Protein AF-A0A2E6I023-F1 (afdb_monomer_lite)

Secondary structure (DSSP, 8-state):
--SS-B-TTS-BHHHHHHHTT-HHHHHHHHHTT--TT-B-TT--BHHHHHHHTT-HHHHHHHHHTT---

pLDDT: mean 92.32, std 5.1, range [66.56, 96.25]

Radius of gyration: 10.32 Å; chains: 1; bounding box: 24×23×28 Å

Sequence (69 aa):
MDVNIRDRHGDPILVLALLQKYRGTALKLLVHGANARSTDRHRKSAVEIARQAGMHRVVNRLREMGARE

Foldseek 3Di:
DDLQDADPLRAGPLLVCLQVVVLVVNVVSVVVPHDLQGAGSVRHGSLNSNVVSVSVVSNVSSVVVVHDD

Structure (mmCIF, N/CA/C/O backbone):
data_AF-A0A2E6I023-F1
#
_entry.id   AF-A0A2E6I023-F1
#
loop_
_atom_site.group_PDB
_atom_site.id
_atom_site.type_symbol
_atom_site.label_atom_id
_atom_site.label_alt_id
_atom_site.label_comp_id
_atom_site.label_asym_id
_atom_site.label_entity_id
_atom_site.label_seq_id
_atom_site.pdbx_PDB_ins_code
_atom_site.Cartn_x
_atom_site.Cartn_y
_atom_site.Cartn_z
_atom_site.occupancy
_atom_site.B_iso_or_equiv
_atom_site.auth_seq_id
_atom_site.auth_comp_id
_atom_site.auth_asym_id
_atom_site.auth_atom_id
_atom_site.pdbx_PDB_model_num
ATOM 1 N N . MET A 1 1 ? 0.501 0.015 -20.309 1.00 66.56 1 MET A N 1
ATOM 2 C CA . MET A 1 1 ? 1.116 0.859 -19.261 1.00 66.56 1 MET A CA 1
ATOM 3 C C . MET A 1 1 ? 1.469 -0.040 -18.094 1.00 66.56 1 MET A C 1
ATOM 5 O O . MET A 1 1 ? 0.609 -0.809 -17.685 1.00 66.56 1 MET A O 1
ATOM 9 N N . ASP A 1 2 ? 2.711 0.011 -17.619 1.00 85.62 2 ASP A N 1
ATOM 10 C CA . ASP A 1 2 ? 3.148 -0.745 -16.439 1.00 85.62 2 ASP A CA 1
ATOM 11 C C . ASP A 1 2 ? 2.613 -0.069 -15.163 1.00 85.62 2 ASP A C 1
ATOM 13 O O . ASP A 1 2 ? 2.696 1.150 -15.016 1.00 85.62 2 ASP A O 1
ATOM 17 N N . VAL A 1 3 ? 2.021 -0.852 -14.261 1.00 89.62 3 VAL A N 1
ATOM 18 C CA . VAL A 1 3 ? 1.450 -0.384 -12.985 1.00 89.62 3 VAL A CA 1
ATOM 19 C C . VAL A 1 3 ? 2.410 -0.521 -11.804 1.00 89.62 3 VAL A C 1
ATOM 21 O O . VAL A 1 3 ? 2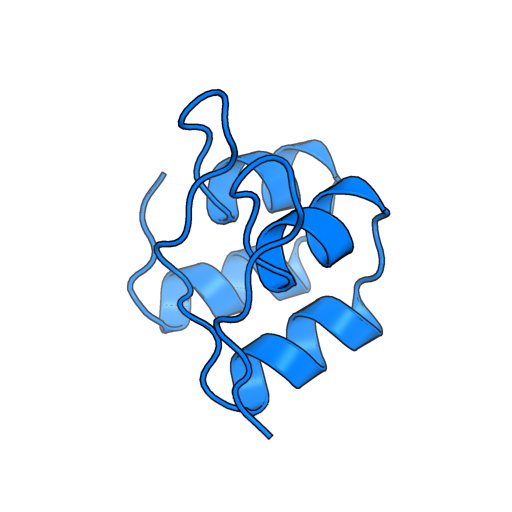.090 -0.086 -10.701 1.00 89.62 3 VAL A O 1
ATOM 24 N N . ASN A 1 4 ? 3.588 -1.105 -12.025 1.00 90.62 4 ASN A N 1
ATOM 25 C CA . ASN A 1 4 ? 4.644 -1.284 -11.028 1.00 90.62 4 ASN A CA 1
ATOM 26 C C . ASN A 1 4 ? 5.781 -0.270 -11.185 1.00 90.62 4 ASN A C 1
ATOM 28 O O . ASN A 1 4 ? 6.864 -0.451 -10.621 1.00 90.62 4 ASN A O 1
ATOM 32 N N . ILE A 1 5 ? 5.527 0.810 -11.927 1.00 93.06 5 ILE A N 1
ATOM 33 C CA . ILE A 1 5 ? 6.469 1.913 -12.080 1.00 93.06 5 ILE A CA 1
ATOM 34 C C . ILE A 1 5 ? 6.814 2.530 -10.727 1.00 93.06 5 ILE A C 1
ATOM 36 O O . ILE A 1 5 ? 6.000 2.571 -9.797 1.00 93.06 5 ILE A O 1
ATOM 40 N N . ARG A 1 6 ? 8.046 3.018 -10.643 1.00 91.94 6 ARG A N 1
ATOM 41 C CA . ARG A 1 6 ? 8.611 3.673 -9.469 1.00 91.94 6 ARG A CA 1
ATOM 42 C C . ARG A 1 6 ? 8.948 5.115 -9.809 1.00 91.94 6 ARG A C 1
ATOM 44 O O . ARG A 1 6 ? 9.263 5.415 -10.960 1.00 91.94 6 ARG A O 1
ATOM 51 N N . ASP A 1 7 ? 8.877 5.995 -8.822 1.00 90.06 7 ASP A N 1
ATOM 52 C CA . ASP A 1 7 ? 9.373 7.357 -8.979 1.00 90.06 7 ASP A CA 1
ATOM 53 C C . ASP A 1 7 ? 10.909 7.427 -8.891 1.00 90.06 7 ASP A C 1
ATOM 55 O O . ASP A 1 7 ? 11.610 6.421 -8.751 1.00 90.06 7 ASP A O 1
ATOM 59 N N . ARG A 1 8 ? 11.441 8.652 -8.932 1.00 90.50 8 ARG A N 1
ATOM 60 C CA . ARG A 1 8 ? 12.878 8.937 -8.788 1.00 90.50 8 ARG A CA 1
ATOM 61 C C . ARG A 1 8 ? 13.478 8.518 -7.438 1.00 90.50 8 ARG A C 1
ATOM 63 O O . ARG A 1 8 ? 14.697 8.475 -7.315 1.00 90.50 8 ARG A O 1
ATOM 70 N N . HIS A 1 9 ? 12.650 8.270 -6.426 1.00 86.38 9 HIS A N 1
ATOM 71 C CA . HIS A 1 9 ? 13.059 7.813 -5.100 1.00 86.38 9 HIS A CA 1
ATOM 72 C C . HIS A 1 9 ? 12.943 6.288 -4.954 1.00 86.38 9 HIS A C 1
ATOM 74 O O . HIS A 1 9 ? 13.334 5.740 -3.924 1.00 86.38 9 HIS A O 1
ATOM 80 N N . GLY A 1 10 ? 12.468 5.596 -5.995 1.00 87.38 10 GLY A N 1
ATOM 81 C CA . GLY A 1 10 ? 12.271 4.152 -6.003 1.00 87.38 10 GLY A CA 1
ATOM 82 C C . GLY A 1 10 ? 10.935 3.714 -5.403 1.00 87.38 10 GLY A C 1
ATOM 83 O O . GLY A 1 10 ? 10.710 2.502 -5.296 1.00 87.38 10 GLY A O 1
ATOM 84 N N . ASP A 1 11 ? 10.056 4.658 -5.051 1.00 90.56 11 ASP A N 1
ATOM 85 C CA . ASP A 1 11 ? 8.751 4.391 -4.460 1.00 90.56 11 ASP A CA 1
ATOM 86 C C . ASP A 1 11 ? 7.762 3.941 -5.550 1.00 90.56 11 ASP A C 1
ATOM 88 O O . ASP A 1 11 ? 7.551 4.659 -6.534 1.00 90.56 11 ASP A O 1
ATOM 92 N N . PRO A 1 12 ? 7.141 2.754 -5.418 1.00 93.00 12 PRO A N 1
ATOM 93 C CA . PRO A 1 12 ? 6.139 2.280 -6.368 1.00 93.00 12 PRO A CA 1
ATOM 94 C C . PRO A 1 12 ? 4.924 3.210 -6.430 1.00 93.00 12 PRO A C 1
ATOM 96 O O . PRO A 1 12 ? 4.471 3.724 -5.407 1.00 93.00 12 PRO A O 1
ATOM 99 N N . ILE A 1 13 ? 4.309 3.358 -7.604 1.00 94.31 13 ILE A N 1
ATOM 100 C CA . ILE A 1 13 ? 3.130 4.224 -7.781 1.00 94.31 13 ILE A CA 1
ATOM 101 C C . ILE A 1 13 ? 1.962 3.862 -6.850 1.00 94.31 13 ILE A C 1
ATOM 103 O O . ILE A 1 13 ? 1.224 4.740 -6.401 1.00 94.31 13 ILE A O 1
ATOM 107 N N . LEU A 1 14 ? 1.831 2.578 -6.496 1.00 95.69 14 LEU A N 1
ATOM 108 C CA . LEU A 1 14 ? 0.884 2.121 -5.481 1.00 95.69 14 LEU A CA 1
ATOM 109 C C . LEU A 1 14 ? 1.170 2.758 -4.117 1.00 95.69 14 LEU A C 1
ATOM 111 O O . LEU A 1 14 ? 0.257 3.290 -3.495 1.00 95.69 14 LEU A O 1
ATOM 115 N N . VAL A 1 15 ? 2.427 2.742 -3.671 1.00 95.31 15 VAL A N 1
ATOM 116 C CA . VAL A 1 15 ? 2.857 3.326 -2.393 1.00 95.31 15 VAL A CA 1
ATOM 117 C C . VAL A 1 15 ? 2.598 4.830 -2.373 1.00 95.31 15 VAL A C 1
ATOM 119 O O . VAL A 1 15 ? 2.036 5.338 -1.405 1.00 95.31 15 VAL A O 1
ATOM 122 N N . LEU A 1 16 ? 2.903 5.533 -3.465 1.00 94.75 16 LEU A N 1
ATOM 123 C CA . LEU A 1 16 ? 2.614 6.964 -3.593 1.00 94.75 16 LEU A CA 1
ATOM 124 C C . LEU A 1 16 ? 1.113 7.255 -3.458 1.00 94.75 16 LEU A C 1
ATOM 126 O O . LEU A 1 16 ? 0.720 8.162 -2.726 1.00 94.75 16 LEU A O 1
ATOM 130 N N . ALA A 1 17 ? 0.253 6.453 -4.093 1.00 95.50 17 ALA A N 1
ATOM 131 C CA . ALA A 1 17 ? -1.197 6.596 -3.957 1.00 95.50 17 ALA A CA 1
ATOM 132 C C . ALA A 1 17 ? -1.680 6.372 -2.511 1.00 95.50 17 ALA A C 1
ATOM 134 O O . ALA A 1 17 ? -2.629 7.028 -2.075 1.00 95.50 17 ALA A O 1
ATOM 135 N N . LEU A 1 18 ? -1.033 5.477 -1.756 1.00 95.81 18 LEU A N 1
ATOM 136 C CA . LEU A 1 18 ? -1.339 5.238 -0.344 1.00 95.81 18 LEU A CA 1
ATOM 137 C C . LEU A 1 18 ? -0.890 6.401 0.548 1.00 95.81 18 LEU A C 1
ATOM 139 O O . LEU A 1 18 ? -1.680 6.867 1.370 1.00 95.81 18 LEU A O 1
ATOM 143 N N . LEU A 1 19 ? 0.331 6.909 0.349 1.00 93.88 19 LEU A N 1
ATOM 144 C CA . LEU A 1 19 ? 0.872 8.063 1.079 1.00 93.88 19 LEU A CA 1
ATOM 145 C C . LEU A 1 19 ? 0.003 9.312 0.879 1.00 93.88 19 LEU A C 1
ATOM 147 O O . LEU A 1 19 ? -0.320 10.009 1.839 1.00 93.88 19 LEU A O 1
ATOM 151 N N . GLN A 1 20 ? -0.469 9.527 -0.351 1.00 94.56 20 GLN A N 1
ATOM 152 C CA . GLN A 1 20 ? -1.370 10.627 -0.705 1.00 94.56 20 GLN A CA 1
ATOM 153 C C . GLN A 1 20 ? -2.842 10.364 -0.330 1.00 94.56 20 GLN A C 1
ATOM 155 O O . GLN A 1 20 ? -3.712 11.190 -0.603 1.00 94.56 20 GLN A O 1
ATOM 160 N N . LYS A 1 21 ? -3.152 9.217 0.294 1.00 95.31 21 LYS A N 1
ATOM 161 C CA . LYS A 1 21 ? -4.507 8.789 0.691 1.00 95.31 21 LYS A CA 1
ATOM 162 C C . LYS A 1 21 ? -5.506 8.693 -0.473 1.00 95.31 21 LYS A C 1
ATOM 164 O O . LYS A 1 21 ? -6.724 8.745 -0.272 1.00 95.31 21 LYS A O 1
ATOM 169 N N . TYR A 1 22 ? -5.026 8.470 -1.693 1.00 96.25 22 TYR A N 1
ATOM 170 C CA . TYR A 1 22 ? -5.845 8.318 -2.895 1.00 96.25 22 TYR A CA 1
ATOM 171 C C . TYR A 1 22 ? -6.451 6.917 -2.991 1.00 96.25 22 TYR A C 1
ATOM 173 O O . TYR A 1 22 ? -6.043 6.081 -3.796 1.00 96.25 22 TYR A O 1
ATOM 181 N N . ARG A 1 23 ? -7.480 6.665 -2.174 1.00 95.50 23 ARG A N 1
ATOM 182 C CA . ARG A 1 23 ? -8.170 5.362 -2.067 1.00 95.50 23 ARG A CA 1
ATOM 183 C C . ARG A 1 23 ? -8.628 4.813 -3.419 1.00 95.50 23 ARG A C 1
ATOM 185 O O . ARG A 1 23 ? -8.366 3.654 -3.717 1.00 95.50 23 ARG A O 1
ATOM 192 N N . GLY A 1 24 ? -9.287 5.637 -4.236 1.00 95.38 24 GLY A N 1
ATOM 193 C CA . GLY A 1 24 ? -9.784 5.216 -5.550 1.00 95.38 24 GLY A CA 1
ATOM 194 C C . GLY A 1 24 ? -8.657 4.840 -6.513 1.00 95.38 24 GLY A C 1
ATOM 195 O O . GLY A 1 24 ? -8.745 3.824 -7.197 1.00 95.38 24 GLY A O 1
ATOM 196 N N . THR A 1 25 ? -7.576 5.619 -6.521 1.00 95.38 25 THR A N 1
ATOM 197 C CA . THR A 1 25 ? -6.395 5.350 -7.349 1.00 95.38 25 THR A CA 1
ATOM 198 C C . THR A 1 25 ? -5.677 4.087 -6.890 1.00 95.38 25 THR A C 1
ATOM 200 O O . THR A 1 25 ? -5.394 3.229 -7.716 1.00 95.38 25 THR A O 1
ATOM 203 N N . ALA A 1 26 ? -5.463 3.915 -5.582 1.00 95.88 26 ALA A N 1
ATOM 204 C CA . ALA A 1 26 ? -4.847 2.713 -5.025 1.00 95.88 26 ALA A CA 1
ATOM 205 C C . ALA A 1 26 ? -5.639 1.443 -5.386 1.00 95.88 26 ALA A C 1
ATOM 207 O O . ALA A 1 26 ? -5.052 0.456 -5.816 1.00 95.88 26 ALA A O 1
ATOM 208 N N . LEU A 1 27 ? -6.975 1.478 -5.294 1.00 95.69 27 LEU A N 1
ATOM 209 C CA . LEU A 1 27 ? -7.819 0.351 -5.706 1.00 95.69 27 LEU A CA 1
ATOM 210 C C . LEU A 1 27 ? -7.715 0.063 -7.206 1.00 95.69 27 LEU A C 1
ATOM 212 O O . LEU A 1 27 ? -7.577 -1.098 -7.580 1.00 95.69 27 LEU A O 1
ATOM 216 N N . LYS A 1 28 ? -7.742 1.093 -8.061 1.00 95.44 28 LYS A N 1
ATOM 217 C CA . LYS A 1 28 ? -7.557 0.921 -9.511 1.00 95.44 28 LYS A CA 1
ATOM 218 C C . LYS A 1 28 ? -6.199 0.296 -9.826 1.00 95.44 28 LYS A C 1
ATOM 220 O O . LYS A 1 28 ? -6.140 -0.653 -10.596 1.00 95.44 28 LYS A O 1
ATOM 225 N N . LEU A 1 29 ? -5.127 0.775 -9.195 1.00 94.62 29 LEU A N 1
ATOM 226 C CA . LEU A 1 29 ? -3.783 0.218 -9.363 1.00 94.62 29 LEU A CA 1
ATOM 227 C C . LEU A 1 29 ? -3.742 -1.266 -8.979 1.00 94.62 29 LEU A C 1
ATOM 229 O O . LEU A 1 29 ? -3.231 -2.076 -9.747 1.00 94.62 29 LEU A O 1
ATOM 233 N N . LEU A 1 30 ? -4.345 -1.642 -7.848 1.00 94.31 30 LEU A N 1
ATOM 234 C CA . LEU A 1 30 ? -4.443 -3.045 -7.430 1.00 94.31 30 LEU A CA 1
ATOM 235 C C . LEU A 1 30 ? -5.253 -3.892 -8.418 1.00 94.31 30 LEU A C 1
ATOM 237 O O . LEU A 1 30 ? -4.836 -4.994 -8.756 1.00 94.31 30 LEU A O 1
ATOM 241 N N . VAL A 1 31 ? -6.378 -3.383 -8.929 1.00 94.25 31 VAL A N 1
ATOM 242 C CA . VAL A 1 31 ? -7.174 -4.068 -9.967 1.00 94.25 31 VAL A CA 1
ATOM 243 C C . VAL A 1 31 ? -6.360 -4.297 -11.241 1.00 94.25 31 VAL A C 1
ATOM 245 O O . VAL A 1 31 ? -6.489 -5.346 -11.863 1.00 94.25 31 VAL A O 1
ATOM 248 N N . HIS A 1 32 ? -5.487 -3.358 -11.599 1.00 93.44 32 HIS A N 1
ATOM 249 C CA . HIS A 1 32 ? -4.610 -3.473 -12.761 1.00 93.44 32 HIS A CA 1
ATOM 250 C C . HIS A 1 32 ? -3.335 -4.302 -12.517 1.00 93.44 32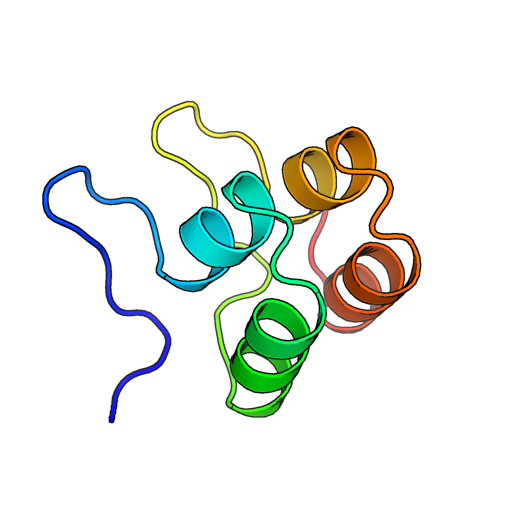 HIS A C 1
ATOM 252 O O . HIS A 1 32 ? -2.499 -4.384 -13.412 1.00 93.44 32 HIS A O 1
ATOM 258 N N . GLY A 1 33 ? -3.178 -4.938 -11.349 1.00 91.69 33 GLY A N 1
ATOM 259 C CA . GLY A 1 33 ? -2.050 -5.831 -11.059 1.00 91.69 33 GLY A CA 1
ATOM 260 C C . GLY A 1 33 ? -0.836 -5.150 -10.423 1.00 91.69 33 GLY A C 1
ATOM 261 O O . GLY A 1 33 ? 0.281 -5.656 -10.538 1.00 91.69 33 GLY A O 1
ATOM 262 N N . ALA A 1 34 ? -1.024 -4.005 -9.758 1.00 94.38 34 ALA A N 1
ATOM 263 C CA . ALA A 1 34 ? 0.039 -3.407 -8.958 1.00 94.38 34 ALA A CA 1
ATOM 264 C C . ALA A 1 34 ? 0.474 -4.362 -7.840 1.00 94.38 34 ALA A C 1
ATOM 266 O O . ALA A 1 34 ? -0.347 -5.022 -7.198 1.00 94.38 34 ALA A O 1
ATOM 267 N N . ASN A 1 35 ? 1.777 -4.414 -7.591 1.00 93.19 35 ASN A N 1
ATOM 268 C CA . ASN A 1 35 ? 2.378 -5.313 -6.627 1.00 93.19 35 ASN A CA 1
ATOM 269 C C . ASN A 1 35 ? 1.948 -4.934 -5.205 1.00 93.19 35 ASN A C 1
ATOM 271 O O . ASN A 1 35 ? 2.478 -4.013 -4.589 1.00 93.19 35 ASN A O 1
ATOM 275 N N . ALA A 1 36 ? 1.006 -5.696 -4.656 1.00 93.12 36 ALA A N 1
ATOM 276 C CA . ALA A 1 36 ? 0.499 -5.502 -3.303 1.00 93.12 36 ALA A CA 1
ATOM 277 C C . ALA A 1 36 ? 1.582 -5.683 -2.218 1.00 93.12 36 ALA A C 1
ATOM 279 O O . ALA A 1 36 ? 1.414 -5.206 -1.099 1.00 93.12 36 ALA A O 1
ATOM 280 N N . ARG A 1 37 ? 2.708 -6.338 -2.542 1.00 92.62 37 ARG A N 1
ATOM 281 C CA . ARG A 1 37 ? 3.857 -6.557 -1.645 1.00 92.62 37 ARG A CA 1
ATOM 282 C C . ARG A 1 37 ? 4.928 -5.470 -1.763 1.00 92.62 37 ARG A C 1
ATOM 284 O O . ARG A 1 37 ? 6.020 -5.625 -1.223 1.00 92.62 37 ARG A O 1
ATOM 291 N N . SER A 1 38 ? 4.642 -4.399 -2.494 1.00 91.00 38 SER A N 1
ATOM 292 C CA . SER A 1 38 ? 5.516 -3.238 -2.589 1.00 91.00 38 SER A CA 1
ATOM 293 C C . SER A 1 38 ? 5.745 -2.587 -1.227 1.00 91.00 38 SER A C 1
ATOM 295 O O . SER A 1 38 ? 4.832 -2.483 -0.404 1.00 91.00 38 SER A O 1
ATOM 297 N N . THR A 1 39 ? 6.967 -2.099 -1.033 1.00 92.25 39 THR A N 1
ATOM 298 C CA . THR A 1 39 ? 7.359 -1.288 0.118 1.00 92.25 39 THR A CA 1
ATOM 299 C C . THR A 1 39 ? 7.756 0.112 -0.332 1.00 92.25 39 THR A C 1
ATOM 301 O O . THR A 1 39 ? 8.186 0.290 -1.476 1.00 92.25 39 THR A O 1
ATOM 304 N N . ASP A 1 40 ? 7.642 1.086 0.567 1.00 90.38 40 ASP A N 1
ATOM 305 C CA . ASP A 1 40 ? 8.260 2.400 0.379 1.00 90.38 40 ASP A CA 1
ATOM 306 C C . ASP A 1 40 ? 9.790 2.338 0.552 1.00 90.38 40 ASP A C 1
ATOM 308 O O . ASP A 1 40 ? 10.373 1.305 0.912 1.00 90.38 40 ASP A O 1
ATOM 312 N N . ARG A 1 41 ? 10.453 3.472 0.325 1.00 88.81 41 ARG A N 1
ATOM 313 C CA . ARG A 1 41 ? 11.891 3.679 0.555 1.00 88.81 41 ARG A CA 1
ATOM 314 C C . ARG A 1 41 ? 12.342 3.450 2.005 1.00 88.81 41 ARG A C 1
ATOM 316 O O . ARG A 1 41 ? 13.526 3.234 2.251 1.00 88.81 41 ARG A O 1
ATOM 323 N N . HIS A 1 42 ? 11.422 3.491 2.968 1.00 89.50 42 HIS A N 1
ATOM 324 C CA . HIS A 1 42 ? 11.656 3.194 4.384 1.00 89.50 42 HIS A CA 1
ATOM 325 C C . HIS A 1 42 ? 11.365 1.725 4.734 1.00 89.50 42 HIS A C 1
ATOM 327 O O . HIS A 1 42 ? 11.397 1.361 5.908 1.00 89.50 42 HIS A O 1
ATOM 333 N N . ARG A 1 43 ? 11.126 0.876 3.725 1.00 89.69 43 ARG A N 1
ATOM 334 C CA . ARG A 1 43 ? 10.721 -0.532 3.846 1.00 89.69 43 ARG A CA 1
ATOM 335 C C . ARG A 1 43 ? 9.372 -0.751 4.537 1.00 89.69 43 ARG A C 1
ATOM 337 O O . ARG A 1 43 ? 9.099 -1.876 4.941 1.00 89.69 43 ARG A O 1
ATOM 344 N N . LYS A 1 44 ? 8.519 0.270 4.644 1.00 92.25 44 LYS A N 1
ATOM 345 C CA . LYS A 1 44 ? 7.142 0.087 5.117 1.00 92.25 44 LYS A CA 1
ATOM 346 C C . LYS A 1 44 ? 6.325 -0.606 4.045 1.00 92.25 44 LYS A C 1
ATOM 348 O O . LYS A 1 44 ? 6.358 -0.193 2.882 1.00 92.25 44 LYS A O 1
ATOM 353 N N . SER A 1 45 ? 5.579 -1.635 4.424 1.00 93.88 45 SER A N 1
ATOM 354 C CA . SER A 1 45 ? 4.725 -2.353 3.483 1.00 93.88 45 SER A CA 1
ATOM 355 C C . SER A 1 45 ? 3.529 -1.502 3.053 1.00 93.88 45 SER A C 1
ATOM 357 O O . SER A 1 45 ? 3.034 -0.640 3.786 1.00 93.88 45 SER A O 1
ATOM 359 N N . ALA A 1 46 ? 3.008 -1.757 1.851 1.00 94.62 46 ALA A N 1
ATOM 360 C CA . ALA A 1 46 ? 1.773 -1.130 1.383 1.00 94.62 46 ALA A CA 1
ATOM 361 C C . ALA A 1 46 ? 0.614 -1.304 2.391 1.00 94.62 46 ALA A C 1
ATOM 363 O O . ALA A 1 46 ? -0.209 -0.402 2.559 1.00 94.62 46 ALA A O 1
ATOM 364 N N . VAL A 1 47 ? 0.565 -2.436 3.105 1.00 95.69 47 VAL A N 1
ATOM 365 C CA . VAL A 1 47 ? -0.444 -2.707 4.141 1.00 95.69 47 VAL A CA 1
ATOM 366 C C . VAL A 1 47 ? -0.279 -1.758 5.324 1.00 95.69 47 VAL A C 1
ATOM 368 O O . VAL A 1 47 ? -1.262 -1.144 5.747 1.00 95.69 47 VAL A O 1
ATOM 371 N N . GLU A 1 48 ? 0.943 -1.587 5.834 1.00 95.12 48 GLU A N 1
ATOM 372 C CA . GLU A 1 48 ? 1.225 -0.665 6.937 1.00 95.12 48 GLU A CA 1
ATOM 373 C C . GLU A 1 48 ? 0.847 0.776 6.593 1.00 95.12 48 GLU A C 1
ATOM 375 O O . GLU A 1 48 ? 0.197 1.452 7.395 1.00 95.12 48 GLU A O 1
ATOM 380 N N . ILE A 1 49 ? 1.199 1.235 5.390 1.00 94.81 49 ILE A N 1
ATOM 381 C CA . ILE A 1 49 ? 0.904 2.597 4.931 1.00 94.81 49 ILE A CA 1
ATOM 382 C C . ILE A 1 49 ? -0.611 2.792 4.796 1.00 94.81 49 ILE A C 1
ATOM 384 O O . ILE A 1 49 ? -1.165 3.761 5.320 1.00 94.81 49 ILE A O 1
ATOM 388 N N . ALA A 1 50 ? -1.313 1.845 4.164 1.00 95.44 50 ALA A N 1
ATOM 389 C CA . ALA A 1 50 ? -2.769 1.886 4.027 1.00 95.44 50 ALA A CA 1
ATOM 390 C C . ALA A 1 50 ? -3.484 1.864 5.392 1.00 95.44 50 ALA A C 1
ATOM 392 O O . ALA A 1 50 ? -4.503 2.541 5.574 1.00 95.44 50 ALA A O 1
ATOM 393 N N . ARG A 1 51 ? -2.944 1.115 6.363 1.00 94.94 51 ARG A N 1
ATOM 394 C CA . ARG A 1 51 ? -3.452 1.042 7.739 1.00 94.94 51 ARG A CA 1
ATOM 395 C C . ARG A 1 51 ? -3.265 2.369 8.470 1.00 94.94 51 ARG A C 1
ATOM 397 O O . ARG A 1 51 ? -4.236 2.885 9.015 1.00 94.94 51 ARG A O 1
ATOM 404 N N . GLN A 1 52 ? -2.066 2.953 8.418 1.00 94.19 52 GLN A N 1
ATOM 405 C CA . GLN A 1 52 ? -1.770 4.273 8.999 1.00 94.19 52 GLN A CA 1
ATOM 406 C C . GLN A 1 52 ? -2.637 5.379 8.374 1.00 94.19 52 GLN A C 1
ATOM 408 O O . GLN A 1 52 ? -3.046 6.319 9.051 1.00 94.19 52 GLN A O 1
ATOM 413 N N . ALA A 1 53 ? -2.981 5.241 7.093 1.00 93.12 53 ALA A N 1
ATOM 414 C CA . ALA A 1 53 ? -3.863 6.157 6.381 1.00 93.12 53 ALA A CA 1
ATOM 415 C C . ALA A 1 53 ? -5.372 5.941 6.649 1.00 93.12 53 ALA A C 1
ATOM 417 O O . ALA A 1 53 ? -6.196 6.692 6.113 1.00 93.12 53 ALA A O 1
ATOM 418 N N . GLY A 1 54 ? -5.769 4.929 7.434 1.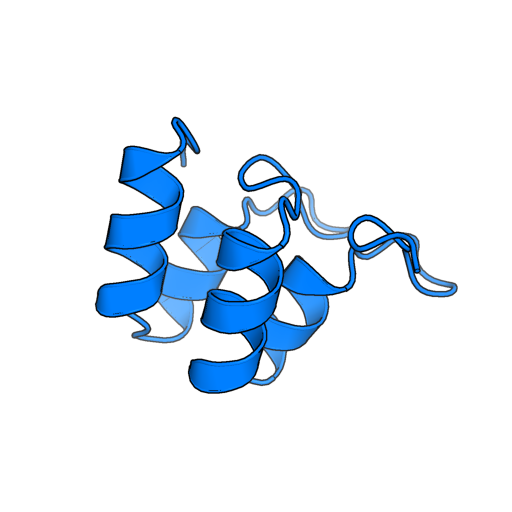00 95.06 54 GLY A N 1
ATOM 419 C CA . GLY A 1 54 ? -7.179 4.605 7.696 1.00 95.06 54 GLY A CA 1
ATOM 420 C C . GLY A 1 54 ? -7.937 4.154 6.439 1.00 95.06 54 GLY A C 1
ATOM 421 O O . GLY A 1 54 ? -9.110 4.476 6.244 1.00 95.06 54 GLY A O 1
ATOM 422 N N . MET A 1 55 ? -7.260 3.477 5.509 1.00 95.69 55 MET A N 1
ATOM 423 C CA . MET A 1 55 ? -7.817 3.041 4.224 1.00 95.69 55 MET A CA 1
ATOM 424 C C . MET A 1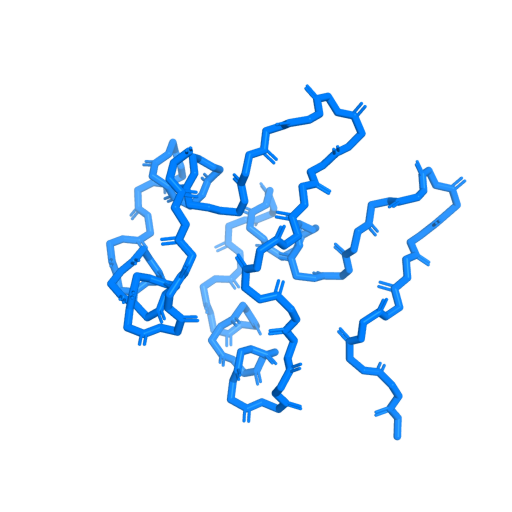 55 ? -8.293 1.584 4.301 1.00 95.69 55 MET A C 1
ATOM 426 O O . MET A 1 55 ? -7.830 0.741 3.538 1.00 95.69 55 MET A O 1
ATOM 430 N N . HIS A 1 56 ? -9.238 1.277 5.197 1.00 94.75 56 HIS A N 1
ATOM 431 C CA . HIS A 1 56 ? -9.673 -0.100 5.504 1.00 94.75 56 HIS A CA 1
ATOM 432 C C . HIS A 1 56 ? -10.002 -0.959 4.270 1.00 94.75 56 HIS A C 1
ATOM 434 O O . HIS A 1 56 ? -9.573 -2.105 4.180 1.00 94.75 56 HIS A O 1
ATOM 440 N N . ARG A 1 57 ? -10.698 -0.394 3.271 1.00 94.88 57 ARG A N 1
ATOM 441 C CA . ARG A 1 57 ? -11.002 -1.107 2.015 1.00 94.88 57 ARG A CA 1
ATOM 442 C C . ARG A 1 57 ? -9.745 -1.507 1.239 1.00 94.88 57 ARG A C 1
ATOM 444 O O . ARG A 1 57 ? -9.698 -2.587 0.666 1.00 94.88 57 ARG A O 1
ATOM 451 N N . VAL A 1 58 ? -8.732 -0.643 1.227 1.00 96.06 58 VAL A N 1
ATOM 452 C CA . VAL A 1 58 ? -7.461 -0.913 0.545 1.00 96.06 58 VAL A CA 1
ATOM 453 C C . VAL A 1 58 ? -6.636 -1.928 1.328 1.00 96.06 58 VAL A C 1
ATOM 455 O O . VAL A 1 58 ? -6.084 -2.836 0.723 1.00 96.06 58 VAL A O 1
ATOM 458 N N . VAL A 1 59 ? -6.625 -1.839 2.662 1.00 96.06 59 VAL A N 1
ATOM 459 C CA . VAL A 1 59 ? -5.990 -2.839 3.540 1.00 96.06 59 VAL A CA 1
ATOM 460 C C . VAL A 1 59 ? -6.547 -4.236 3.270 1.00 96.06 59 VAL A C 1
ATOM 462 O O . VAL A 1 59 ? -5.775 -5.168 3.056 1.00 96.06 59 VAL A O 1
ATOM 465 N N . ASN A 1 60 ? -7.875 -4.377 3.217 1.00 94.94 60 ASN A N 1
ATOM 466 C CA . ASN A 1 60 ? -8.511 -5.660 2.916 1.00 94.94 60 ASN A CA 1
ATOM 467 C C . ASN A 1 60 ? -8.095 -6.170 1.535 1.00 94.94 60 ASN A C 1
ATOM 469 O O . ASN A 1 60 ? -7.664 -7.313 1.412 1.00 94.94 60 ASN A O 1
ATOM 473 N N . ARG A 1 61 ? -8.118 -5.299 0.519 1.00 95.00 61 ARG A N 1
ATOM 474 C CA . ARG A 1 61 ? -7.725 -5.681 -0.839 1.00 95.00 61 ARG A CA 1
ATOM 475 C C . ARG A 1 61 ? -6.262 -6.120 -0.939 1.00 95.00 61 ARG A C 1
ATOM 477 O O . ARG A 1 61 ? -5.957 -7.076 -1.641 1.00 95.00 61 ARG A O 1
ATOM 484 N N . LEU A 1 62 ? -5.359 -5.443 -0.234 1.00 94.69 62 LEU A N 1
ATOM 485 C CA . LEU A 1 62 ? -3.945 -5.817 -0.177 1.00 94.69 62 LEU A CA 1
ATOM 486 C C . LEU A 1 62 ? -3.767 -7.203 0.465 1.00 94.69 62 LEU A C 1
ATOM 488 O O . LEU A 1 62 ? -3.039 -8.035 -0.073 1.00 94.69 62 LEU A O 1
ATOM 492 N N . ARG A 1 63 ? -4.474 -7.478 1.570 1.00 93.38 63 ARG A N 1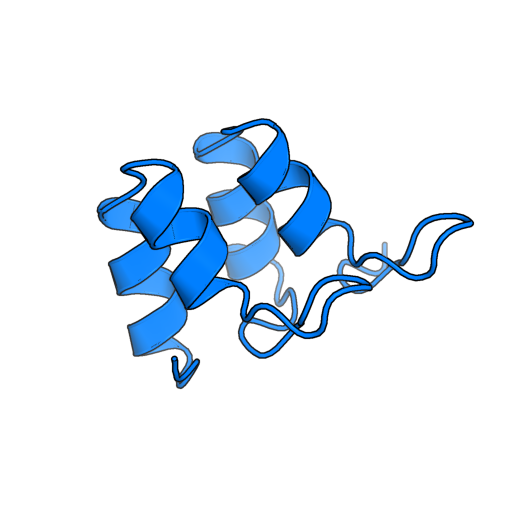
ATOM 493 C CA . ARG A 1 63 ? -4.443 -8.784 2.252 1.00 93.38 63 ARG A CA 1
ATOM 494 C C . ARG A 1 63 ? -5.011 -9.914 1.390 1.00 93.38 63 ARG A C 1
ATOM 496 O O . ARG A 1 63 ? -4.415 -10.985 1.350 1.00 93.38 63 ARG A O 1
ATOM 503 N N . GLU A 1 64 ? -6.101 -9.670 0.660 1.00 93.25 64 GLU A N 1
ATOM 504 C CA . GLU A 1 64 ? -6.656 -10.621 -0.324 1.00 93.25 64 GLU A CA 1
ATOM 505 C C . GLU A 1 64 ? -5.632 -11.000 -1.402 1.00 93.25 64 GLU A C 1
ATOM 507 O O . GLU A 1 64 ? -5.595 -12.138 -1.858 1.00 93.25 64 GLU A O 1
ATOM 512 N N . MET A 1 65 ? -4.768 -10.058 -1.783 1.00 92.25 65 MET A N 1
ATOM 513 C CA . MET A 1 65 ? -3.677 -10.279 -2.737 1.00 92.25 65 MET A CA 1
ATOM 514 C C . MET A 1 65 ? -2.414 -10.883 -2.097 1.00 92.25 65 MET A C 1
ATOM 516 O O . MET A 1 65 ? -1.362 -10.945 -2.732 1.00 92.25 65 MET A O 1
ATOM 520 N N . GLY A 1 66 ? -2.491 -11.323 -0.839 1.00 88.38 66 GLY A N 1
ATOM 521 C CA . GLY A 1 66 ? -1.385 -11.954 -0.121 1.00 88.38 66 GLY A CA 1
ATOM 522 C C . GLY A 1 66 ? -0.322 -10.979 0.390 1.00 88.38 66 GLY A C 1
ATOM 523 O O . GLY A 1 66 ? 0.768 -11.419 0.768 1.00 88.38 66 GLY A O 1
ATOM 524 N N . ALA A 1 67 ? -0.604 -9.671 0.411 1.00 87.62 67 ALA A N 1
ATOM 525 C CA . ALA A 1 67 ? 0.271 -8.707 1.063 1.00 87.62 67 ALA A CA 1
ATOM 526 C C . ALA A 1 67 ? 0.258 -8.918 2.579 1.00 87.62 67 ALA A C 1
ATOM 528 O O . ALA A 1 67 ? -0.790 -9.136 3.191 1.00 87.62 67 ALA A O 1
ATOM 529 N N . ARG A 1 68 ? 1.446 -8.853 3.172 1.00 81.38 68 ARG A N 1
ATOM 530 C CA . ARG A 1 68 ? 1.670 -9.025 4.606 1.00 81.38 68 ARG A CA 1
ATOM 531 C C . ARG A 1 68 ? 2.159 -7.71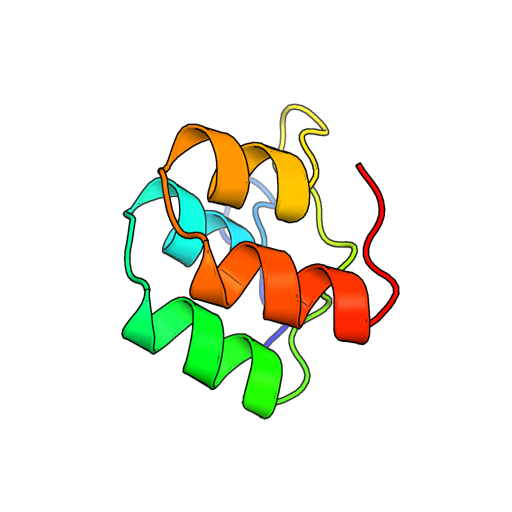0 5.193 1.00 81.38 68 ARG A C 1
ATOM 533 O O . ARG A 1 68 ? 2.606 -6.839 4.445 1.00 81.38 68 ARG A O 1
ATOM 540 N N . GLU A 1 69 ? 1.984 -7.588 6.503 1.00 69.75 69 GLU A N 1
ATOM 541 C CA . GLU A 1 69 ? 2.494 -6.459 7.282 1.00 69.75 69 GLU A CA 1
ATOM 542 C C . GLU A 1 69 ? 4.020 -6.446 7.264 1.00 69.75 69 GLU A C 1
ATOM 544 O O . GLU A 1 69 ? 4.626 -7.540 7.365 1.00 69.75 69 GLU A O 1
#